Protein AF-A0A7L5ALE8-F1 (afdb_monomer)

pLDDT: mean 91.14, std 9.3, range [52.81, 98.31]

Secondary structure (DSSP, 8-state):
-HHHHHHHHHHHHHHHHHHHHHHHHHHS--STT----HHHHHHHHHHHHHHHHHHHHHHHHHHHHHHHHHHHHHHHHHHH-

Structure (mmCIF, N/CA/C/O backbone):
data_AF-A0A7L5ALE8-F1
#
_entry.id   AF-A0A7L5ALE8-F1
#
loop_
_atom_site.group_PDB
_atom_site.id
_atom_site.type_symbol
_atom_site.label_atom_id
_atom_site.label_alt_id
_atom_site.label_comp_id
_atom_site.label_asym_id
_atom_site.label_entity_id
_atom_site.label_seq_id
_atom_site.pdbx_PDB_ins_code
_atom_site.Cartn_x
_atom_site.Cartn_y
_atom_site.Cartn_z
_atom_site.occupancy
_atom_site.B_iso_or_equiv
_atom_site.auth_seq_id
_atom_site.auth_comp_id
_atom_site.auth_asym_id
_atom_site.auth_atom_id
_atom_site.pdbx_PDB_model_num
ATOM 1 N N . MET A 1 1 ? 17.650 6.120 -24.408 1.00 65.88 1 MET A N 1
ATOM 2 C CA . MET A 1 1 ? 18.125 6.496 -23.053 1.00 65.88 1 MET A CA 1
ATOM 3 C C . MET A 1 1 ? 17.082 7.216 -22.195 1.00 65.88 1 MET A C 1
ATOM 5 O O . MET A 1 1 ? 16.930 6.817 -21.052 1.00 65.88 1 MET A O 1
ATOM 9 N N . ILE A 1 2 ? 16.333 8.214 -22.694 1.00 76.88 2 ILE A N 1
ATOM 10 C CA . ILE A 1 2 ? 15.372 8.995 -21.873 1.00 76.88 2 ILE A CA 1
ATOM 11 C C . ILE A 1 2 ? 14.287 8.122 -21.203 1.00 76.88 2 ILE A C 1
ATOM 13 O O . ILE A 1 2 ? 13.980 8.323 -20.033 1.00 76.88 2 ILE A O 1
ATOM 17 N N . ALA A 1 3 ? 13.755 7.116 -21.908 1.00 80.88 3 ALA A N 1
ATOM 18 C CA . ALA A 1 3 ? 12.712 6.234 -21.373 1.00 80.88 3 ALA A CA 1
ATOM 19 C C . ALA A 1 3 ? 13.180 5.347 -20.197 1.00 80.88 3 ALA A C 1
ATOM 21 O O . ALA A 1 3 ? 12.434 5.188 -19.239 1.00 80.88 3 ALA A O 1
ATOM 22 N N . SER A 1 4 ? 14.417 4.825 -20.232 1.00 85.69 4 SER A N 1
ATOM 23 C CA . SER A 1 4 ? 14.976 4.012 -19.131 1.00 85.69 4 SER A CA 1
ATOM 24 C C . SER A 1 4 ? 15.111 4.835 -17.857 1.00 85.69 4 SER A C 1
ATOM 26 O O . SER A 1 4 ? 14.626 4.440 -16.804 1.00 85.69 4 SER A O 1
ATOM 28 N N . ARG A 1 5 ? 15.670 6.045 -17.981 1.00 90.38 5 ARG A N 1
ATOM 29 C CA . ARG A 1 5 ? 15.834 6.963 -16.852 1.00 90.38 5 ARG A CA 1
ATOM 30 C C . ARG A 1 5 ? 14.499 7.329 -16.198 1.00 90.38 5 ARG A C 1
ATOM 32 O O . ARG A 1 5 ? 14.403 7.346 -14.979 1.00 90.38 5 ARG A O 1
ATOM 39 N N . MET A 1 6 ? 13.465 7.595 -16.997 1.00 94.50 6 MET A N 1
ATOM 40 C CA . MET A 1 6 ? 12.126 7.882 -16.471 1.00 94.50 6 MET A CA 1
ATOM 41 C C . MET A 1 6 ? 11.562 6.693 -15.677 1.00 94.50 6 MET A C 1
ATOM 43 O O . MET A 1 6 ? 11.006 6.885 -14.599 1.00 94.50 6 MET A O 1
ATOM 47 N N . LEU A 1 7 ? 11.720 5.463 -16.177 1.00 94.19 7 LEU A N 1
ATOM 48 C CA . LEU A 1 7 ? 11.265 4.262 -15.467 1.00 94.19 7 LEU A CA 1
ATOM 49 C C . LEU A 1 7 ? 12.055 4.023 -14.172 1.00 94.19 7 LEU A C 1
ATOM 51 O O . LEU A 1 7 ? 11.473 3.621 -13.167 1.00 94.19 7 LEU A O 1
ATOM 55 N N . GLU A 1 8 ? 13.357 4.308 -14.159 1.00 94.62 8 GLU A N 1
ATOM 56 C CA . GLU A 1 8 ? 14.184 4.251 -12.947 1.00 94.62 8 GLU A CA 1
ATOM 57 C C . GLU A 1 8 ? 13.713 5.265 -11.892 1.00 94.62 8 GLU A C 1
ATOM 59 O O . GLU A 1 8 ? 13.549 4.913 -10.721 1.00 94.62 8 GLU A O 1
ATOM 64 N N . GLU A 1 9 ? 13.422 6.503 -12.303 1.00 96.56 9 GLU A N 1
ATOM 65 C CA . GLU A 1 9 ? 12.862 7.542 -11.429 1.00 96.56 9 GLU A CA 1
ATOM 66 C C . GLU A 1 9 ? 11.483 7.125 -10.876 1.00 96.56 9 GLU A C 1
ATOM 68 O O . GLU A 1 9 ? 11.214 7.278 -9.680 1.00 96.56 9 GLU A O 1
ATOM 73 N N . GLN A 1 10 ? 10.633 6.509 -11.705 1.00 96.69 10 GLN A N 1
ATOM 74 C CA . GLN A 1 10 ? 9.347 5.949 -11.273 1.00 96.69 10 GLN A CA 1
ATOM 75 C C . GLN A 1 10 ? 9.516 4.791 -10.280 1.00 96.69 10 GLN A C 1
ATOM 77 O O . GLN A 1 10 ? 8.825 4.751 -9.259 1.00 96.69 10 GLN A O 1
ATOM 82 N N . ALA A 1 11 ? 10.450 3.869 -10.526 1.00 96.88 11 ALA A N 1
ATOM 83 C CA . ALA A 1 11 ? 10.740 2.764 -9.614 1.00 96.88 11 ALA A CA 1
ATOM 84 C C . ALA A 1 11 ? 11.242 3.272 -8.253 1.00 96.88 11 ALA A C 1
ATOM 86 O O . ALA A 1 11 ? 10.825 2.762 -7.209 1.00 96.88 11 ALA A O 1
ATOM 87 N N . ALA A 1 12 ? 12.086 4.308 -8.245 1.00 97.38 12 ALA A N 1
ATOM 88 C CA . ALA A 1 12 ? 12.551 4.949 -7.019 1.00 97.38 12 ALA A CA 1
ATOM 89 C C . ALA A 1 12 ? 11.393 5.599 -6.241 1.00 97.38 12 ALA A C 1
ATOM 91 O O . ALA A 1 12 ? 11.277 5.406 -5.028 1.00 97.38 12 ALA A O 1
ATOM 92 N N . ALA A 1 13 ? 10.492 6.310 -6.927 1.00 97.88 13 ALA A N 1
ATOM 93 C CA . ALA A 1 13 ? 9.307 6.898 -6.305 1.00 97.88 13 ALA A CA 1
ATOM 94 C C . ALA A 1 13 ? 8.382 5.831 -5.687 1.00 97.88 13 ALA A C 1
ATOM 96 O O . ALA A 1 13 ? 7.958 5.971 -4.536 1.00 97.88 13 ALA A O 1
ATOM 97 N N . LEU A 1 14 ? 8.129 4.730 -6.403 1.00 98.00 14 LEU A N 1
ATOM 98 C CA . LEU A 1 14 ? 7.333 3.601 -5.908 1.00 98.00 14 LEU A CA 1
ATOM 99 C C . LEU A 1 14 ? 7.982 2.932 -4.686 1.00 98.00 14 LEU A C 1
ATOM 101 O O . LEU A 1 14 ? 7.289 2.613 -3.719 1.00 98.00 14 LEU A O 1
ATOM 105 N N . ALA A 1 15 ? 9.309 2.787 -4.667 1.00 97.50 15 ALA A N 1
ATOM 106 C CA . ALA A 1 15 ? 10.033 2.260 -3.509 1.00 97.50 15 ALA A CA 1
ATOM 107 C C . ALA A 1 15 ? 9.901 3.166 -2.268 1.00 97.50 15 ALA A C 1
ATOM 109 O O . ALA A 1 15 ? 9.708 2.675 -1.152 1.00 97.50 15 ALA A O 1
ATOM 110 N N . VAL A 1 16 ? 9.930 4.492 -2.447 1.00 98.06 16 VAL A N 1
ATOM 111 C CA . VAL A 1 16 ? 9.670 5.450 -1.357 1.00 98.06 16 VAL A CA 1
ATOM 112 C C . VAL A 1 16 ? 8.232 5.325 -0.848 1.00 98.06 16 VAL A C 1
ATOM 114 O O . VAL A 1 16 ? 8.010 5.323 0.365 1.00 98.06 16 VAL A O 1
ATOM 117 N N . MET A 1 17 ? 7.250 5.192 -1.745 1.00 97.69 17 MET A N 1
ATOM 118 C CA . MET A 1 17 ? 5.854 4.966 -1.354 1.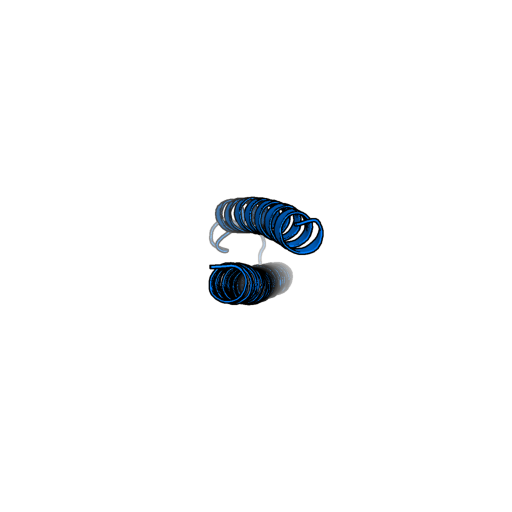00 97.69 17 MET A CA 1
ATOM 119 C C . MET A 1 17 ? 5.701 3.673 -0.553 1.00 97.69 17 MET A C 1
ATOM 121 O O . MET A 1 1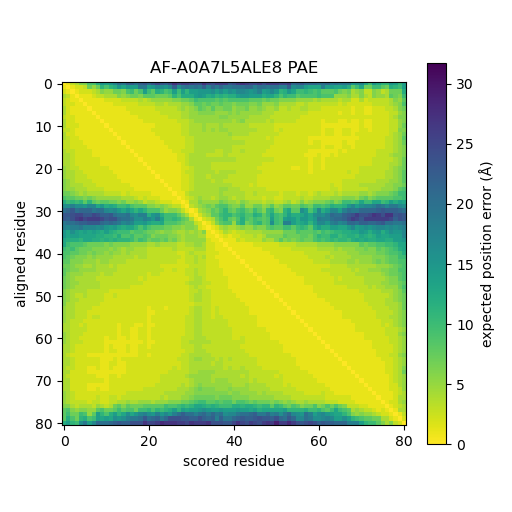7 ? 5.051 3.685 0.491 1.00 97.69 17 MET A O 1
ATOM 125 N N . ARG A 1 18 ? 6.361 2.590 -0.977 1.00 97.44 18 ARG A N 1
ATOM 126 C CA . ARG A 1 18 ? 6.376 1.327 -0.235 1.00 97.44 18 ARG A CA 1
ATOM 127 C C . ARG A 1 18 ? 6.916 1.511 1.181 1.00 97.44 18 ARG A C 1
ATOM 129 O O . ARG A 1 18 ? 6.231 1.167 2.138 1.00 97.44 18 ARG A O 1
ATOM 136 N N . SER A 1 19 ? 8.074 2.147 1.329 1.00 97.56 19 SER A N 1
ATOM 137 C CA . SER A 1 19 ? 8.658 2.422 2.649 1.00 97.56 19 SER A CA 1
ATOM 138 C C . SER A 1 19 ? 7.707 3.207 3.569 1.00 97.56 19 SER A C 1
ATOM 140 O O . SER A 1 19 ? 7.598 2.919 4.763 1.00 97.56 19 SER A O 1
ATOM 142 N N . ARG A 1 20 ? 6.957 4.173 3.020 1.00 97.31 20 ARG A N 1
ATOM 143 C CA . ARG A 1 20 ? 5.944 4.928 3.777 1.00 97.31 20 ARG A CA 1
ATOM 144 C C . ARG A 1 20 ? 4.757 4.061 4.201 1.00 97.31 20 ARG A C 1
ATOM 146 O O . ARG A 1 20 ? 4.277 4.228 5.319 1.00 97.31 20 ARG A O 1
ATOM 153 N N . ILE A 1 21 ? 4.305 3.145 3.346 1.00 96.88 21 ILE A N 1
ATOM 154 C CA . ILE A 1 21 ? 3.231 2.194 3.669 1.00 96.88 21 ILE A CA 1
ATOM 155 C C . ILE A 1 21 ? 3.686 1.224 4.764 1.00 96.88 21 ILE A C 1
ATOM 157 O O . ILE A 1 21 ? 2.951 1.021 5.727 1.00 96.88 21 ILE A O 1
ATOM 161 N N . ASP A 1 22 ? 4.909 0.697 4.679 1.00 95.81 22 ASP A N 1
ATOM 162 C CA . ASP A 1 22 ? 5.471 -0.185 5.710 1.00 95.81 22 ASP A CA 1
ATOM 163 C C . ASP A 1 22 ? 5.549 0.534 7.066 1.00 95.81 22 ASP A C 1
ATOM 165 O O . ASP A 1 22 ? 5.176 -0.026 8.100 1.00 95.81 22 ASP A O 1
ATOM 169 N N . ARG A 1 23 ? 5.939 1.816 7.067 1.00 96.12 23 ARG A N 1
ATOM 170 C CA . ARG A 1 23 ? 5.909 2.652 8.274 1.00 96.12 23 ARG A CA 1
ATOM 171 C C . ARG A 1 23 ? 4.490 2.852 8.806 1.00 96.12 23 ARG A C 1
ATOM 173 O O . ARG A 1 23 ? 4.290 2.759 10.012 1.00 96.12 23 ARG A O 1
ATOM 180 N N . ALA A 1 24 ? 3.516 3.132 7.940 1.00 94.00 24 ALA A N 1
ATOM 181 C CA . ALA A 1 24 ? 2.122 3.291 8.352 1.00 94.00 24 ALA A CA 1
ATOM 182 C C . ALA A 1 24 ? 1.573 2.000 8.977 1.00 94.00 24 ALA A C 1
ATOM 184 O O . ALA A 1 24 ? 0.927 2.052 10.018 1.00 94.00 24 ALA A O 1
ATOM 185 N N . ARG A 1 25 ? 1.902 0.843 8.393 1.00 93.62 25 ARG A N 1
ATOM 186 C CA . ARG A 1 25 ? 1.546 -0.475 8.924 1.00 93.62 25 ARG A CA 1
ATOM 187 C C . ARG A 1 25 ? 2.166 -0.737 10.294 1.00 93.62 25 ARG A C 1
ATOM 189 O O . ARG A 1 25 ? 1.477 -1.232 11.174 1.00 93.62 25 ARG A O 1
ATOM 196 N N . ALA A 1 26 ? 3.442 -0.402 10.479 1.00 93.12 26 ALA A N 1
ATOM 197 C CA . ALA A 1 26 ? 4.134 -0.584 11.755 1.00 93.12 26 ALA A CA 1
ATOM 198 C C . ALA A 1 26 ? 3.567 0.296 12.884 1.00 93.12 26 ALA A C 1
ATOM 200 O O . ALA A 1 26 ? 3.709 -0.045 14.053 1.00 93.12 26 ALA A O 1
ATOM 201 N N . LEU A 1 27 ? 2.941 1.423 12.533 1.00 92.62 27 LEU A N 1
ATOM 202 C CA . LEU A 1 27 ? 2.297 2.344 13.472 1.00 92.62 27 LEU A CA 1
ATOM 203 C C . LEU A 1 27 ? 0.794 2.070 13.652 1.00 92.62 27 LEU A C 1
ATOM 205 O O . LEU A 1 27 ? 0.163 2.717 14.487 1.00 92.62 27 LEU A O 1
ATOM 209 N N . ALA A 1 28 ? 0.204 1.167 12.862 1.00 90.00 28 ALA A N 1
ATOM 210 C CA . ALA A 1 28 ? -1.222 0.878 12.926 1.00 90.00 28 ALA A CA 1
ATOM 211 C C . ALA A 1 28 ? -1.556 0.091 14.214 1.00 90.00 28 ALA A C 1
ATOM 213 O O . ALA A 1 28 ? -0.880 -0.899 14.510 1.00 90.00 28 ALA A O 1
ATOM 214 N N . PRO A 1 29 ? -2.586 0.492 14.984 1.00 87.44 29 PRO A N 1
ATOM 215 C CA . PRO A 1 29 ? -2.961 -0.210 16.209 1.00 87.44 29 PRO A CA 1
ATOM 216 C C . PRO A 1 29 ? -3.505 -1.612 15.916 1.00 87.44 29 PRO A C 1
ATOM 218 O O . PRO A 1 29 ? -4.391 -1.771 15.083 1.00 87.44 29 PRO A O 1
ATOM 221 N N . SER A 1 30 ? -3.076 -2.623 16.674 1.00 79.38 30 SER A N 1
ATOM 222 C CA . SER A 1 30 ? -3.544 -4.016 16.543 1.00 79.38 30 SER A CA 1
ATOM 223 C C . SER A 1 30 ? -4.862 -4.314 17.282 1.00 79.38 30 SER A C 1
ATOM 225 O O . SER A 1 30 ? -5.251 -5.470 17.428 1.00 79.38 30 SER A O 1
ATOM 227 N N . GLY A 1 31 ? -5.559 -3.279 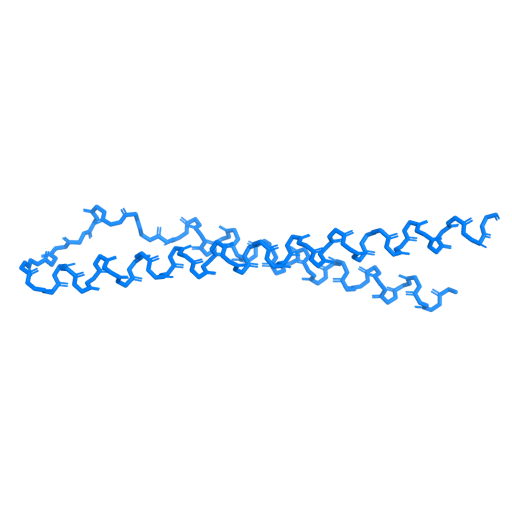17.763 1.00 70.69 31 GLY A N 1
ATOM 228 C CA . GLY A 1 31 ? -6.857 -3.377 18.440 1.00 70.69 31 GLY A CA 1
ATOM 229 C C . GLY A 1 31 ? -6.792 -3.606 19.952 1.00 70.69 31 GLY A C 1
ATOM 230 O O . GLY A 1 31 ? -7.759 -3.312 20.645 1.00 70.69 31 GLY A O 1
ATOM 231 N N . VAL A 1 32 ? -5.676 -4.058 20.523 1.00 64.25 32 VAL A N 1
ATOM 232 C CA . VAL A 1 32 ? -5.632 -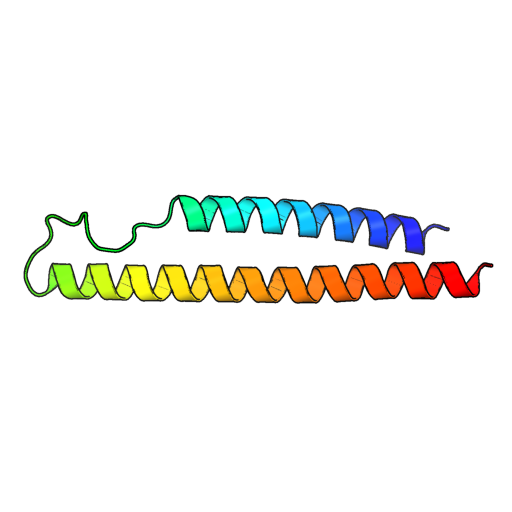4.432 21.955 1.00 64.25 32 VAL A CA 1
ATOM 233 C C . VAL A 1 32 ? -5.647 -3.212 22.902 1.00 64.25 32 VAL A C 1
ATOM 235 O O . VAL A 1 32 ? -6.112 -3.321 24.032 1.00 64.25 32 VAL A O 1
ATOM 238 N N . GLU A 1 33 ? -5.248 -2.026 22.437 1.00 68.44 33 GLU A N 1
ATOM 239 C CA . GLU A 1 33 ? -4.964 -0.843 23.279 1.00 68.44 33 GLU A CA 1
ATOM 240 C C . GLU A 1 33 ? -6.108 0.187 23.381 1.00 68.44 33 GLU A C 1
ATOM 242 O O . GLU A 1 33 ? -5.868 1.388 23.474 1.00 68.44 33 GLU A O 1
ATOM 247 N N . SER A 1 34 ? -7.371 -0.236 23.318 1.00 73.19 34 SER A N 1
ATOM 248 C CA . SER A 1 34 ? -8.501 0.706 23.299 1.00 73.19 34 SER A CA 1
ATOM 249 C C . SER A 1 34 ? -9.348 0.627 24.569 1.00 73.19 34 SER A C 1
ATOM 251 O O . SER A 1 34 ? -9.981 -0.393 24.837 1.00 73.19 34 SER A O 1
ATOM 253 N N . GLU A 1 35 ? -9.388 1.741 25.313 1.00 86.06 35 GLU A N 1
ATOM 254 C CA . GLU A 1 35 ? -10.228 1.973 26.508 1.00 86.06 35 GLU A CA 1
ATOM 255 C C . GLU A 1 35 ? -11.733 2.059 26.185 1.00 86.06 35 GLU A C 1
ATOM 257 O O . GLU A 1 35 ? -12.577 2.192 27.072 1.00 86.06 35 GLU A O 1
ATOM 262 N N . TRP A 1 36 ? -12.091 2.002 24.901 1.00 87.00 36 TRP A N 1
ATOM 263 C CA . TRP A 1 36 ? -13.464 2.128 24.444 1.00 87.00 36 TRP A CA 1
ATOM 264 C C . TRP A 1 36 ? -14.271 0.875 24.795 1.00 87.00 36 TRP A C 1
ATOM 266 O O . TRP A 1 36 ? -13.790 -0.252 24.681 1.00 87.00 36 TRP A O 1
ATOM 276 N N . ALA A 1 37 ? -15.541 1.064 25.158 1.00 89.06 37 ALA A N 1
ATOM 277 C CA . ALA A 1 37 ? -16.449 -0.018 25.531 1.00 89.06 37 ALA A CA 1
ATOM 278 C C . ALA A 1 37 ? -17.740 -0.017 24.695 1.00 89.06 37 ALA A C 1
ATOM 280 O O . ALA A 1 37 ? -18.134 0.985 24.089 1.00 89.06 37 ALA A O 1
ATOM 281 N N . GLY A 1 38 ? -18.422 -1.166 24.672 1.00 91.25 38 GLY A N 1
ATOM 282 C CA . GLY A 1 38 ? -19.761 -1.299 24.100 1.00 91.25 38 GLY A CA 1
ATOM 283 C C . GLY A 1 38 ? -19.834 -0.975 22.596 1.00 91.25 38 GLY A C 1
ATOM 284 O O . GLY A 1 38 ? -18.988 -1.426 21.824 1.00 91.25 38 GLY A O 1
ATOM 285 N N . PRO A 1 39 ? -20.855 -0.229 22.134 1.00 94.56 39 PRO A N 1
ATOM 286 C CA . PRO A 1 39 ? -20.998 0.122 20.719 1.00 94.56 39 PRO A CA 1
ATOM 287 C C . PRO A 1 39 ? -19.802 0.879 20.139 1.00 94.56 39 PRO A C 1
ATOM 289 O O . PRO A 1 39 ? -19.433 0.647 18.991 1.00 94.56 39 PRO A O 1
ATOM 292 N N . ALA A 1 40 ? -19.178 1.749 20.932 1.00 92.31 40 ALA A N 1
ATOM 293 C CA . ALA A 1 40 ? -18.062 2.559 20.471 1.00 92.31 40 ALA A CA 1
ATOM 294 C C . ALA A 1 40 ? -16.800 1.713 20.242 1.00 92.31 40 ALA A C 1
ATOM 296 O O . ALA A 1 40 ? -16.084 1.931 19.268 1.0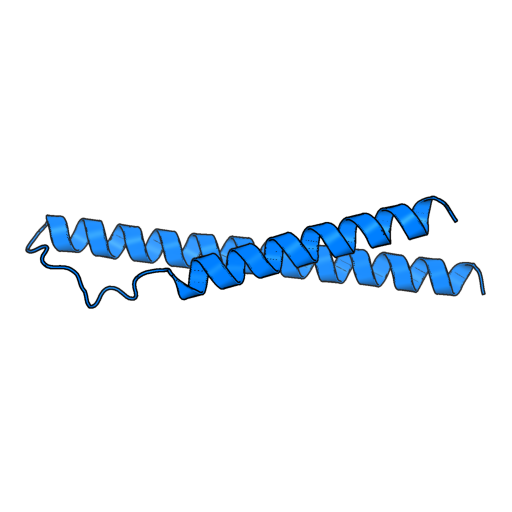0 92.31 40 ALA A O 1
ATOM 297 N N . ARG A 1 41 ? -16.602 0.665 21.056 1.00 91.50 41 ARG A N 1
ATOM 298 C CA . ARG A 1 41 ? -15.559 -0.341 20.829 1.00 91.50 41 ARG A CA 1
ATOM 299 C C . ARG A 1 41 ? -15.717 -1.041 19.480 1.00 91.50 41 ARG A C 1
ATOM 301 O O . ARG A 1 41 ? -14.759 -1.131 18.729 1.00 91.50 41 ARG A O 1
ATOM 308 N N . ARG A 1 42 ? -16.940 -1.462 19.137 1.00 91.94 42 ARG A N 1
ATOM 309 C CA . ARG A 1 42 ? -17.215 -2.128 17.851 1.00 91.94 42 ARG A CA 1
ATOM 310 C C . ARG A 1 42 ? -16.936 -1.228 16.649 1.00 91.94 42 ARG A C 1
ATOM 312 O O . ARG A 1 42 ? -16.415 -1.703 15.649 1.00 91.94 42 ARG A O 1
ATOM 319 N N . LEU A 1 43 ? -17.287 0.056 16.742 1.00 94.06 43 LEU A N 1
ATOM 320 C CA . LEU A 1 43 ? -16.989 1.031 15.688 1.00 94.06 43 LEU A CA 1
ATOM 321 C C . LEU A 1 43 ? -15.483 1.273 15.552 1.00 94.06 43 LEU A C 1
ATOM 323 O O . LEU A 1 43 ? -14.981 1.355 14.434 1.00 94.06 43 LEU A O 1
ATOM 327 N N . TYR A 1 44 ? -14.772 1.350 16.677 1.00 91.25 44 TYR A N 1
ATOM 328 C CA . TYR A 1 44 ? -13.318 1.463 16.693 1.00 91.25 44 TYR A CA 1
ATOM 329 C C . TYR A 1 44 ? -12.648 0.244 16.041 1.00 91.25 44 TYR A C 1
ATOM 331 O O . TYR A 1 44 ? -11.843 0.415 15.129 1.00 91.25 44 TYR A O 1
ATOM 339 N N . ASP A 1 45 ? -13.033 -0.973 16.439 1.00 91.44 45 ASP A N 1
ATOM 340 C CA . ASP A 1 45 ? -12.493 -2.217 15.876 1.00 91.44 45 ASP A CA 1
ATOM 341 C C . ASP A 1 45 ? -12.777 -2.311 14.363 1.00 91.44 45 ASP A C 1
ATOM 343 O O . ASP A 1 45 ? -11.866 -2.565 13.579 1.00 91.44 45 ASP A O 1
ATOM 347 N N . ALA A 1 46 ? -14.000 -1.988 13.924 1.00 93.62 46 ALA A N 1
ATOM 348 C CA . ALA A 1 46 ? -14.345 -1.952 12.500 1.00 93.62 46 ALA A CA 1
ATOM 349 C C . ALA A 1 46 ? -13.514 -0.920 11.710 1.00 93.62 46 ALA A C 1
ATOM 351 O O . ALA A 1 46 ? -13.129 -1.170 10.565 1.00 93.62 46 ALA A O 1
ATOM 352 N N . GLY A 1 47 ? -13.219 0.233 12.319 1.00 93.62 47 GLY A N 1
ATOM 353 C CA . GLY A 1 47 ? -12.342 1.250 11.740 1.00 93.62 47 GLY A CA 1
ATOM 354 C C . GLY A 1 47 ? -10.896 0.772 11.599 1.00 93.62 47 GLY A C 1
ATOM 355 O O . GLY A 1 47 ? -10.269 1.026 10.570 1.00 93.62 47 GLY A O 1
ATOM 356 N N . LEU A 1 48 ? -10.374 0.039 12.587 1.00 93.50 48 LEU A N 1
ATOM 357 C CA . LEU A 1 48 ? -9.049 -0.580 12.497 1.00 93.50 48 LEU A CA 1
ATOM 358 C C . LEU A 1 48 ? -8.996 -1.669 11.426 1.00 93.50 48 LEU A C 1
ATOM 360 O O . LEU A 1 48 ? -8.034 -1.721 10.661 1.00 93.50 48 LEU A O 1
ATOM 364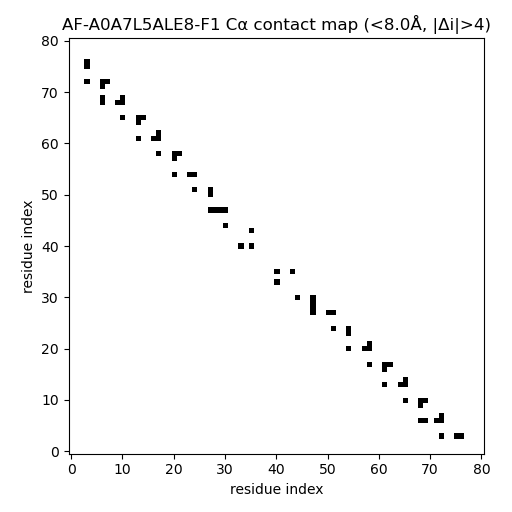 N N . ASP A 1 49 ? -10.033 -2.496 11.316 1.00 94.25 49 ASP A N 1
ATOM 365 C CA . ASP A 1 49 ? -10.119 -3.507 10.261 1.00 94.25 49 ASP A CA 1
ATOM 366 C C . ASP A 1 49 ? -10.111 -2.864 8.869 1.00 94.25 49 ASP A C 1
ATOM 368 O O . ASP A 1 49 ? -9.420 -3.339 7.964 1.00 94.25 49 ASP A O 1
ATOM 372 N N . GLU A 1 50 ? -10.846 -1.765 8.683 1.00 96.06 50 GLU A N 1
ATOM 373 C CA . GLU A 1 50 ? -10.827 -0.991 7.436 1.00 96.06 50 GLU A CA 1
ATOM 374 C C . GLU A 1 50 ? -9.451 -0.383 7.154 1.00 96.06 50 GLU A C 1
ATOM 376 O O . GLU A 1 50 ? -8.947 -0.481 6.030 1.00 96.06 50 GLU A O 1
ATOM 381 N N . LEU A 1 51 ? -8.807 0.192 8.172 1.00 94.31 51 LEU A N 1
ATOM 382 C CA . LEU A 1 51 ? -7.459 0.742 8.059 1.00 94.31 51 LEU A CA 1
ATOM 383 C C . LEU A 1 51 ? -6.456 -0.334 7.621 1.00 94.31 51 LEU A C 1
ATOM 385 O O . LEU A 1 51 ? -5.711 -0.128 6.661 1.00 94.31 51 LEU A O 1
ATOM 389 N N . HIS A 1 52 ? -6.457 -1.499 8.271 1.00 94.88 52 HIS A N 1
ATOM 390 C CA . HIS A 1 52 ? -5.565 -2.609 7.934 1.00 94.88 52 HIS A CA 1
ATOM 391 C C . HIS A 1 52 ? -5.807 -3.150 6.526 1.00 94.88 52 HIS A C 1
ATOM 393 O O . HIS A 1 52 ? -4.846 -3.422 5.795 1.00 94.88 52 HIS A O 1
ATOM 399 N N . ARG A 1 53 ? -7.074 -3.275 6.115 1.00 96.38 53 ARG A N 1
ATOM 400 C CA . ARG A 1 53 ? -7.435 -3.683 4.751 1.00 96.38 53 ARG A CA 1
ATOM 401 C C . ARG A 1 53 ? -6.950 -2.666 3.722 1.00 96.38 53 ARG A C 1
ATOM 403 O O . ARG A 1 53 ? -6.334 -3.056 2.731 1.00 96.38 53 ARG A O 1
ATOM 410 N N . THR A 1 54 ? -7.143 -1.377 3.986 1.00 97.12 54 THR A N 1
ATOM 411 C CA . THR A 1 54 ? -6.708 -0.289 3.100 1.00 97.12 54 THR A CA 1
ATOM 412 C C . THR A 1 54 ? -5.189 -0.250 2.956 1.00 97.12 54 THR A C 1
ATOM 414 O O . THR A 1 54 ? -4.684 -0.216 1.833 1.00 97.12 54 THR A O 1
ATOM 417 N N . ILE A 1 55 ? -4.447 -0.322 4.067 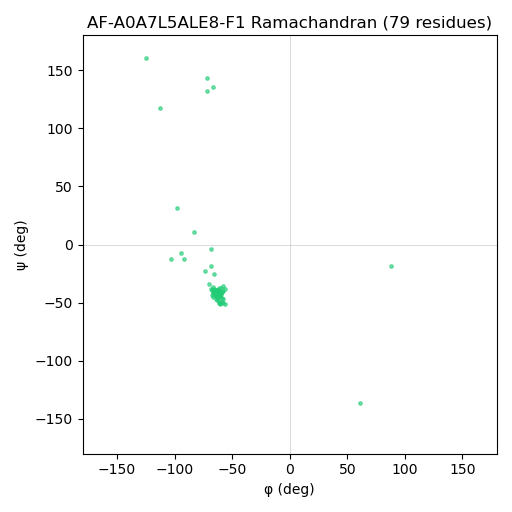1.00 96.56 55 ILE A N 1
ATOM 418 C CA . ILE A 1 55 ? -2.978 -0.378 4.057 1.00 96.56 55 ILE A CA 1
ATOM 419 C C . ILE A 1 55 ? -2.503 -1.586 3.246 1.00 96.56 55 ILE A C 1
ATOM 421 O O . ILE A 1 55 ? -1.653 -1.432 2.374 1.00 96.56 55 ILE A O 1
ATOM 425 N N . SER A 1 56 ? -3.081 -2.767 3.477 1.00 96.50 56 SER A N 1
ATOM 426 C CA . SER A 1 56 ? -2.705 -3.995 2.763 1.00 96.50 56 SER A CA 1
ATOM 427 C C . SER A 1 56 ? -2.997 -3.912 1.259 1.00 96.50 56 SER A C 1
ATOM 429 O O . SER A 1 56 ? -2.189 -4.354 0.444 1.00 96.50 56 SER A O 1
ATOM 431 N N . SER A 1 57 ? -4.119 -3.300 0.874 1.00 97.81 57 SER A N 1
ATOM 432 C CA . SER A 1 57 ? -4.485 -3.081 -0.531 1.00 97.81 57 SER A CA 1
ATOM 433 C C . SER A 1 57 ? -3.540 -2.094 -1.231 1.00 97.81 57 SER A C 1
ATOM 435 O O . SER A 1 57 ? -3.036 -2.366 -2.326 1.00 97.81 57 SER A O 1
ATOM 437 N N . ALA A 1 58 ? -3.224 -0.974 -0.573 1.00 97.31 58 ALA A N 1
ATOM 438 C CA . ALA A 1 58 ? -2.248 -0.006 -1.071 1.00 97.31 58 ALA A CA 1
ATOM 439 C C . ALA A 1 58 ? -0.857 -0.640 -1.209 1.00 97.31 58 ALA A C 1
ATOM 441 O O . ALA A 1 58 ? -0.175 -0.444 -2.216 1.00 97.31 58 ALA A O 1
ATOM 442 N N . GLN A 1 59 ? -0.469 -1.450 -0.221 1.00 97.44 59 GLN A N 1
ATOM 443 C CA . GLN A 1 59 ? 0.775 -2.208 -0.200 1.00 97.44 59 GLN A CA 1
ATOM 444 C C . GLN A 1 59 ? 0.887 -3.117 -1.439 1.00 97.44 59 GLN A C 1
ATOM 446 O O . GLN A 1 59 ? 1.872 -3.031 -2.176 1.00 97.44 59 GLN A O 1
ATOM 451 N N . ALA A 1 60 ? -0.145 -3.920 -1.714 1.00 97.62 60 ALA A N 1
ATOM 452 C CA . ALA A 1 60 ? -0.193 -4.803 -2.879 1.00 97.62 60 ALA A CA 1
ATOM 453 C C . ALA A 1 60 ? -0.158 -4.033 -4.211 1.00 97.62 60 ALA A C 1
ATOM 455 O O . ALA A 1 60 ? 0.566 -4.414 -5.128 1.00 97.62 60 ALA A O 1
ATOM 456 N N . SER A 1 61 ? -0.890 -2.920 -4.306 1.00 98.25 61 SER A N 1
ATOM 457 C CA . SER A 1 61 ? -0.935 -2.097 -5.522 1.00 98.25 61 SER A CA 1
ATOM 458 C C . SER A 1 61 ? 0.435 -1.503 -5.868 1.00 98.25 61 SER A C 1
ATOM 460 O O . SER A 1 61 ? 0.846 -1.518 -7.028 1.00 98.25 61 SER A O 1
ATOM 462 N N . VAL A 1 62 ? 1.172 -1.019 -4.862 1.00 97.81 62 VAL A N 1
ATOM 463 C CA . VAL A 1 62 ? 2.532 -0.491 -5.053 1.00 97.81 62 VAL A CA 1
ATOM 464 C C . VAL A 1 62 ? 3.520 -1.599 -5.420 1.00 97.81 62 VAL A C 1
ATOM 466 O O . VAL A 1 62 ? 4.375 -1.370 -6.273 1.00 97.81 62 VAL A O 1
ATOM 469 N N . ASP A 1 63 ? 3.400 -2.796 -4.834 1.00 97.81 63 ASP A N 1
ATOM 470 C CA . ASP A 1 63 ? 4.259 -3.936 -5.191 1.00 97.81 63 ASP A CA 1
ATOM 471 C C . ASP A 1 63 ? 4.091 -4.348 -6.652 1.00 97.81 63 ASP A C 1
ATOM 473 O O . ASP A 1 63 ? 5.087 -4.545 -7.350 1.00 97.81 63 ASP A O 1
ATOM 477 N N . VAL A 1 64 ? 2.844 -4.443 -7.122 1.00 98.31 64 VAL A N 1
ATOM 478 C CA . VAL A 1 64 ? 2.542 -4.767 -8.523 1.00 98.31 64 VAL A CA 1
ATOM 479 C C . VAL A 1 64 ? 3.137 -3.710 -9.449 1.00 98.31 64 VAL A C 1
ATOM 481 O O . VAL A 1 64 ? 3.900 -4.052 -10.351 1.00 98.31 64 VAL A O 1
ATOM 484 N N . ALA A 1 65 ? 2.882 -2.426 -9.180 1.00 97.94 65 ALA A N 1
ATOM 485 C CA . ALA A 1 65 ? 3.421 -1.336 -9.989 1.00 97.94 65 ALA A CA 1
ATOM 486 C C . ALA A 1 65 ? 4.960 -1.340 -10.022 1.00 97.94 65 ALA A C 1
ATOM 488 O O . ALA A 1 65 ? 5.562 -1.131 -11.073 1.00 97.94 65 ALA A O 1
ATOM 489 N N . LEU A 1 66 ? 5.618 -1.606 -8.890 1.00 96.94 66 LEU A N 1
ATOM 490 C CA . LEU A 1 66 ? 7.077 -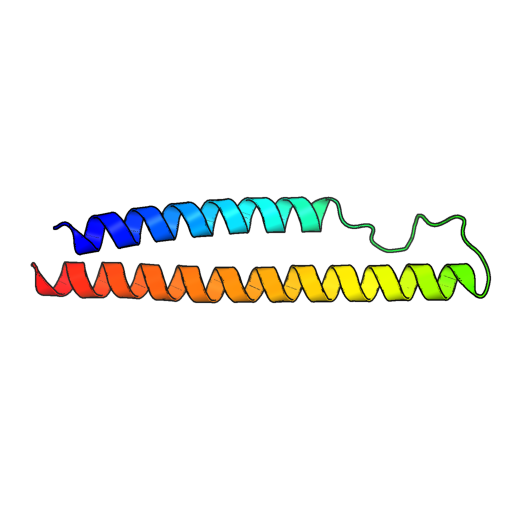1.672 -8.822 1.00 96.94 66 LEU A CA 1
ATOM 491 C C . LEU A 1 66 ? 7.632 -2.864 -9.613 1.00 96.94 66 LEU A C 1
ATOM 493 O O . LEU A 1 66 ? 8.645 -2.721 -10.301 1.00 96.94 66 LEU A O 1
ATOM 497 N N . ALA A 1 67 ? 6.986 -4.028 -9.520 1.00 96.94 67 ALA A N 1
ATOM 498 C CA . ALA A 1 67 ? 7.372 -5.219 -10.270 1.00 96.94 67 ALA A CA 1
ATOM 499 C C . ALA A 1 67 ? 7.228 -5.006 -11.784 1.00 96.94 67 ALA A C 1
ATOM 501 O O . ALA A 1 67 ? 8.135 -5.358 -12.541 1.00 96.94 67 ALA A O 1
ATOM 502 N N . ASP A 1 68 ? 6.134 -4.383 -12.220 1.00 97.56 68 ASP A N 1
ATOM 503 C CA . ASP A 1 68 ? 5.889 -4.090 -13.631 1.00 97.56 68 ASP A CA 1
ATOM 504 C C . ASP A 1 68 ? 6.878 -3.054 -14.181 1.00 97.56 68 ASP A C 1
ATOM 506 O O . ASP A 1 68 ? 7.457 -3.270 -15.248 1.00 97.56 68 ASP A O 1
ATOM 510 N N . THR A 1 69 ? 7.164 -1.984 -13.431 1.00 96.44 69 THR A N 1
ATOM 511 C CA . THR A 1 69 ? 8.174 -0.985 -13.819 1.00 96.44 69 THR A CA 1
ATOM 512 C C . THR A 1 69 ? 9.565 -1.608 -13.942 1.00 96.44 69 THR A C 1
ATOM 514 O O . THR A 1 69 ? 10.273 -1.343 -14.913 1.00 96.44 69 THR A O 1
ATOM 517 N N . ARG A 1 70 ? 9.958 -2.486 -13.010 1.00 94.81 70 ARG A N 1
ATOM 518 C CA . ARG A 1 70 ? 11.240 -3.212 -13.091 1.00 94.81 70 ARG A CA 1
ATOM 519 C C . ARG A 1 70 ? 11.306 -4.117 -14.318 1.00 94.81 70 ARG A C 1
ATOM 521 O O . ARG A 1 70 ? 12.282 -4.059 -15.057 1.00 94.81 70 ARG A O 1
ATOM 528 N N . ARG A 1 71 ? 10.235 -4.866 -14.601 1.00 95.44 71 ARG A N 1
ATOM 529 C CA . ARG A 1 71 ? 10.148 -5.707 -15.805 1.00 95.44 71 ARG A CA 1
ATOM 530 C C . ARG A 1 71 ? 10.275 -4.881 -17.090 1.00 95.44 71 ARG A C 1
ATOM 532 O O . ARG A 1 71 ? 10.901 -5.334 -18.048 1.00 95.44 71 ARG A O 1
ATOM 539 N N . ALA A 1 72 ? 9.704 -3.676 -17.122 1.00 94.44 72 ALA A N 1
ATOM 540 C CA . ALA A 1 72 ? 9.833 -2.765 -18.258 1.00 94.44 72 ALA A CA 1
ATOM 541 C C . ALA A 1 72 ? 11.281 -2.279 -18.454 1.00 94.44 72 ALA A C 1
ATOM 543 O O . ALA A 1 72 ? 11.757 -2.247 -19.590 1.00 94.44 72 ALA A O 1
ATOM 544 N N . ILE A 1 73 ? 11.995 -1.961 -17.367 1.00 93.12 73 ILE A N 1
ATOM 545 C CA . ILE A 1 73 ? 13.426 -1.607 -17.404 1.00 93.12 73 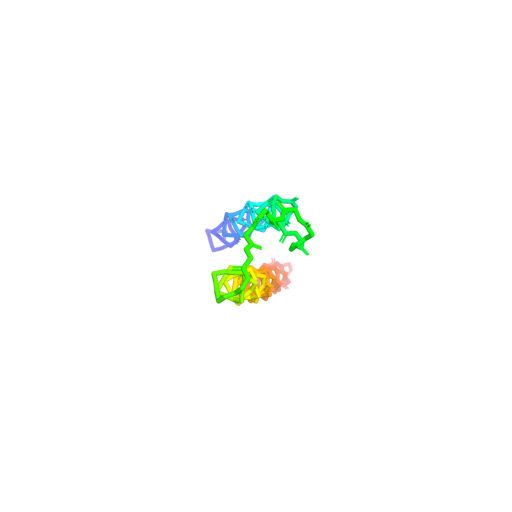ILE A CA 1
ATOM 546 C C . ILE A 1 73 ? 14.248 -2.770 -17.971 1.00 93.12 73 ILE A C 1
ATOM 548 O O . ILE A 1 73 ? 14.984 -2.572 -18.937 1.00 93.12 73 ILE A O 1
ATOM 552 N N . ASP A 1 74 ? 14.067 -3.982 -17.435 1.00 92.75 74 ASP A N 1
ATOM 553 C CA . ASP A 1 74 ? 14.800 -5.178 -17.878 1.00 92.75 74 ASP A CA 1
ATOM 554 C C . ASP A 1 74 ? 14.551 -5.472 -19.363 1.00 92.75 74 ASP A C 1
ATOM 556 O O . ASP A 1 74 ? 15.475 -5.768 -20.124 1.00 92.75 74 ASP A O 1
ATOM 560 N N . THR A 1 75 ? 13.296 -5.322 -19.801 1.00 93.62 75 THR A N 1
ATOM 561 C CA . THR A 1 75 ? 12.913 -5.492 -21.206 1.00 93.62 75 THR A CA 1
ATOM 562 C C . THR A 1 75 ? 13.645 -4.485 -22.088 1.00 93.62 75 THR A C 1
ATOM 564 O O . THR A 1 75 ? 14.235 -4.876 -23.092 1.00 93.62 75 THR A O 1
ATOM 567 N N . LEU A 1 76 ? 13.652 -3.199 -21.729 1.00 89.62 76 LEU A N 1
ATOM 568 C CA . LEU A 1 76 ? 14.331 -2.169 -22.520 1.00 89.62 76 LEU A CA 1
ATOM 569 C C . LEU A 1 76 ? 15.849 -2.362 -22.553 1.00 89.62 76 LEU A C 1
ATOM 571 O O . LEU A 1 76 ? 16.447 -2.175 -23.610 1.00 89.62 76 LEU A O 1
ATOM 575 N N . ALA A 1 77 ? 16.465 -2.767 -21.442 1.00 86.31 77 ALA A N 1
ATOM 576 C CA . ALA A 1 77 ? 17.895 -3.060 -21.393 1.00 86.31 77 ALA A CA 1
ATOM 577 C C . ALA A 1 77 ? 18.276 -4.196 -22.359 1.00 86.31 77 ALA A C 1
ATOM 579 O O . ALA A 1 77 ? 19.263 -4.078 -23.082 1.00 86.31 77 ALA A O 1
ATOM 580 N N . GLY A 1 78 ? 17.449 -5.245 -22.446 1.00 85.12 78 GLY A N 1
ATOM 581 C CA . GLY A 1 78 ? 17.654 -6.365 -23.369 1.00 85.12 78 GLY A CA 1
ATOM 582 C C . GLY A 1 78 ? 17.480 -6.034 -24.858 1.00 85.12 78 GLY A C 1
ATOM 583 O O . GLY A 1 78 ? 17.966 -6.787 -25.691 1.00 85.12 78 GLY A O 1
ATOM 584 N N . HIS A 1 79 ? 16.817 -4.926 -25.211 1.00 76.25 79 HIS A N 1
ATOM 585 C CA . HIS A 1 79 ? 16.652 -4.485 -26.608 1.00 76.25 79 HIS A CA 1
ATOM 586 C C . HIS A 1 79 ? 17.753 -3.522 -27.087 1.00 76.25 79 HIS A C 1
ATOM 588 O O . HIS A 1 79 ? 17.816 -3.216 -28.276 1.00 76.25 79 HIS A O 1
ATOM 594 N N . VAL A 1 80 ? 18.567 -2.985 -26.172 1.00 65.06 80 VAL A N 1
ATOM 595 C CA . VAL A 1 80 ? 19.649 -2.028 -26.479 1.00 65.06 80 VAL A CA 1
ATOM 596 C C . VAL A 1 80 ? 21.032 -2.704 -26.456 1.00 65.06 80 VAL A C 1
ATOM 598 O O . VAL A 1 80 ? 22.005 -2.097 -26.904 1.00 65.06 80 VAL A O 1
ATOM 601 N N . GLY A 1 81 ? 21.112 -3.935 -25.937 1.00 52.81 81 GLY A N 1
ATOM 602 C CA . GLY A 1 81 ? 22.308 -4.785 -25.946 1.00 52.81 81 GLY A CA 1
ATOM 603 C C . GLY A 1 81 ? 22.507 -5.582 -27.229 1.00 52.81 81 GLY A C 1
ATOM 604 O O . GLY A 1 81 ? 21.551 -5.692 -28.028 1.00 52.81 81 GLY A O 1
#

Foldseek 3Di:
DVVLVVLVVVLVVLVVVLVVLVVQVVPQDPLPPDPDDDPVSVVVVVVSVVVNVVSVVSNVVSVVSNVVSVVVSVVVVVVVD

Sequence (81 aa):
MIASRMLEEQAAALAVMRSRIDRARALAPSGVESEWAGPARRLYDAGLDELHRTISSAQASVDVALADTRRAIDTLAGHVG

Mean predicted aligned error: 4.95 Å

Solvent-accessible surface area (backbone atoms only — not comparable to full-atom values): 4610 Å² total; per-residue (Å²): 112,72,69,54,54,52,42,52,53,50,40,52,53,40,52,52,51,46,54,52,48,54,51,52,59,74,68,52,74,89,67,83,88,60,93,57,60,72,73,59,29,56,54,50,50,53,50,44,52,50,50,54,51,50,53,52,52,53,50,52,54,44,50,52,53,38,52,51,41,50,51,51,48,55,53,54,55,66,72,74,106

Radius of gyration: 18.97 Å; Cα contacts (8 Å, |Δi|>4): 37; chains: 1; bounding box: 43×15×53 Å

Organism: NCBI:txid674079